Protein AF-A0A2D7V658-F1 (afdb_monomer)

Structure (mmCIF, N/CA/C/O backbone):
data_AF-A0A2D7V658-F1
#
_entry.id   AF-A0A2D7V658-F1
#
loop_
_atom_site.group_PDB
_atom_site.id
_atom_site.type_symbol
_atom_site.label_atom_id
_atom_site.label_alt_id
_atom_site.label_comp_id
_atom_site.label_asym_id
_atom_site.label_entity_id
_atom_site.label_seq_id
_atom_site.pdbx_PDB_ins_code
_atom_site.Cartn_x
_atom_site.Cartn_y
_atom_site.Cartn_z
_atom_site.occupancy
_atom_site.B_iso_or_equiv
_atom_site.auth_seq_id
_atom_site.auth_comp_id
_atom_site.auth_asym_id
_atom_site.auth_atom_id
_atom_site.pdbx_PDB_model_num
ATOM 1 N N . GLY A 1 1 ? -6.555 -9.227 5.525 1.00 87.25 1 GLY A N 1
ATOM 2 C CA . GLY A 1 1 ? -7.225 -8.457 4.453 1.00 87.25 1 GLY A CA 1
ATOM 3 C C . GLY A 1 1 ? -7.979 -9.397 3.536 1.00 87.25 1 GLY A C 1
ATOM 4 O O . GLY A 1 1 ? -8.006 -10.586 3.825 1.00 87.25 1 GLY A O 1
ATOM 5 N N . PHE A 1 2 ? -8.579 -8.886 2.463 1.00 91.12 2 PHE A N 1
ATOM 6 C CA . PHE A 1 2 ? -9.304 -9.685 1.463 1.00 91.12 2 PHE A CA 1
ATOM 7 C C . PHE A 1 2 ? -8.873 -9.328 0.030 1.00 91.12 2 PHE A C 1
ATOM 9 O O . PHE A 1 2 ? -8.190 -8.326 -0.179 1.00 91.12 2 PHE A O 1
ATOM 16 N N . ASN A 1 3 ? -9.267 -10.149 -0.948 1.00 86.12 3 ASN A N 1
ATOM 17 C CA . ASN A 1 3 ? -9.071 -9.912 -2.383 1.00 86.12 3 ASN A CA 1
ATOM 18 C C . ASN A 1 3 ? -10.428 -9.624 -3.051 1.00 86.12 3 ASN A C 1
ATOM 20 O O . ASN A 1 3 ? -11.419 -10.268 -2.710 1.00 86.12 3 ASN A O 1
ATOM 24 N N . GLY A 1 4 ? -10.482 -8.678 -3.994 1.00 84.81 4 GLY A N 1
ATOM 25 C CA . GLY A 1 4 ? -11.727 -8.264 -4.647 1.00 84.81 4 GLY A CA 1
ATOM 26 C C . GLY A 1 4 ? -12.406 -9.344 -5.497 1.00 84.81 4 GLY A C 1
ATOM 27 O O . GLY A 1 4 ? -13.606 -9.256 -5.730 1.00 84.81 4 GLY A O 1
ATOM 28 N N . ALA A 1 5 ? -11.686 -10.387 -5.920 1.00 87.44 5 ALA A N 1
ATOM 29 C CA . ALA A 1 5 ? -12.224 -11.457 -6.766 1.00 87.44 5 ALA A CA 1
ATOM 30 C C . ALA A 1 5 ? -13.166 -12.441 -6.038 1.00 87.44 5 ALA A C 1
ATOM 32 O O . ALA A 1 5 ? -13.801 -13.269 -6.686 1.00 87.44 5 ALA A O 1
ATOM 33 N N . GLY A 1 6 ? -13.255 -12.369 -4.707 1.00 91.50 6 GLY A N 1
ATOM 34 C CA . GLY A 1 6 ? -14.063 -13.278 -3.894 1.00 91.50 6 GLY A CA 1
ATOM 35 C C . GLY A 1 6 ? -14.235 -12.757 -2.473 1.00 91.50 6 GLY A C 1
ATOM 36 O O . GLY A 1 6 ? -13.717 -13.345 -1.528 1.00 91.50 6 GLY A O 1
ATOM 37 N N . ALA A 1 7 ? -14.922 -11.624 -2.320 1.00 94.06 7 ALA A N 1
ATOM 38 C CA . ALA A 1 7 ? -15.171 -11.011 -1.020 1.00 94.06 7 ALA A CA 1
ATOM 39 C C . ALA A 1 7 ? -16.602 -10.483 -0.897 1.00 94.06 7 ALA A C 1
ATOM 41 O O . ALA A 1 7 ? -17.172 -9.953 -1.848 1.00 94.06 7 ALA A O 1
ATOM 42 N N . GLY A 1 8 ? -17.156 -10.588 0.311 1.00 94.19 8 GLY A N 1
ATOM 43 C CA . GLY A 1 8 ? -18.424 -9.976 0.696 1.00 94.19 8 GLY A CA 1
ATOM 44 C C . GLY A 1 8 ? -18.213 -8.995 1.844 1.00 94.19 8 GLY A C 1
ATOM 45 O O . GLY A 1 8 ? -17.541 -9.315 2.824 1.00 94.19 8 GLY A O 1
ATOM 46 N N . VAL A 1 9 ? -18.792 -7.799 1.741 1.00 94.62 9 VAL A N 1
ATOM 47 C CA . VAL A 1 9 ? -18.736 -6.769 2.789 1.00 94.62 9 VAL A CA 1
ATOM 48 C C . VAL A 1 9 ? -20.145 -6.236 3.022 1.00 94.62 9 VAL A C 1
ATOM 50 O O . VAL A 1 9 ? -20.875 -5.952 2.073 1.00 94.62 9 VAL A O 1
ATOM 53 N N . ARG A 1 10 ? -20.546 -6.077 4.291 1.00 96.12 10 ARG A N 1
ATOM 54 C CA . ARG A 1 10 ? -21.832 -5.447 4.631 1.00 96.12 10 ARG A CA 1
ATOM 55 C C . ARG A 1 10 ? -21.874 -4.033 4.045 1.00 96.12 10 ARG A C 1
ATOM 57 O O . ARG A 1 10 ? -20.958 -3.247 4.286 1.00 96.12 10 ARG A O 1
ATOM 64 N N . LYS A 1 11 ? -22.959 -3.690 3.341 1.00 96.56 11 LYS A N 1
ATOM 65 C CA . LYS A 1 11 ? -23.138 -2.384 2.676 1.00 96.56 11 LYS A CA 1
ATOM 66 C C . LYS A 1 11 ? -22.830 -1.205 3.601 1.00 96.56 11 LY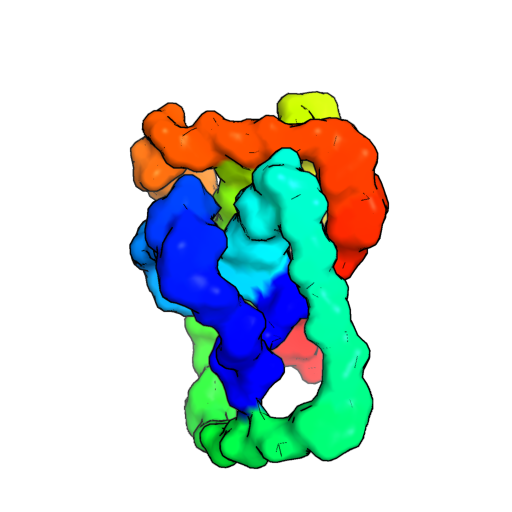S A C 1
ATOM 68 O O . LYS A 1 11 ? -22.100 -0.298 3.215 1.00 96.56 11 LYS A O 1
ATOM 73 N N . GLU A 1 12 ? -23.343 -1.248 4.827 1.00 97.44 12 GLU A N 1
ATOM 74 C CA . GLU A 1 12 ? -23.155 -0.168 5.801 1.00 97.44 12 GLU A CA 1
ATOM 75 C C . GLU A 1 12 ? -21.704 -0.052 6.291 1.00 97.44 12 GLU A C 1
ATOM 77 O O . GLU A 1 12 ? -21.216 1.057 6.489 1.00 97.44 12 GLU A O 1
ATOM 82 N N . VAL A 1 13 ? -20.961 -1.162 6.382 1.00 96.94 13 VAL A N 1
ATOM 83 C CA . VAL A 1 13 ? -19.520 -1.131 6.690 1.00 96.94 13 VAL A CA 1
ATOM 84 C C . VAL A 1 13 ? -18.743 -0.512 5.532 1.00 96.94 13 VAL A C 1
ATOM 86 O O . VAL A 1 13 ? -17.892 0.345 5.757 1.00 96.94 13 VAL A O 1
ATOM 89 N N . PHE A 1 14 ? -19.061 -0.894 4.290 1.00 95.62 14 PHE A N 1
ATOM 90 C CA . PHE A 1 14 ? -18.355 -0.399 3.106 1.00 95.62 14 PHE A CA 1
ATOM 91 C C . PHE A 1 14 ? -18.592 1.101 2.866 1.00 95.62 14 PHE A C 1
ATOM 93 O O . PHE A 1 14 ? -17.650 1.838 2.567 1.00 95.62 14 PHE A O 1
ATOM 100 N N . LYS A 1 15 ? -19.823 1.576 3.100 1.00 96.38 15 LYS A N 1
ATOM 101 C CA . LYS A 1 15 ? -20.147 3.009 3.155 1.00 96.38 15 LYS A CA 1
ATOM 102 C C . LYS A 1 15 ? -19.379 3.724 4.264 1.00 96.38 15 LYS A C 1
ATOM 104 O O . LYS A 1 15 ? -18.781 4.758 3.999 1.00 96.38 15 LYS A O 1
ATOM 109 N N . LYS A 1 16 ? -19.383 3.171 5.485 1.00 96.19 16 LYS A N 1
ATOM 110 C CA . LYS A 1 16 ? -18.760 3.795 6.662 1.00 96.19 16 LYS A CA 1
ATOM 111 C C . LYS A 1 16 ? -17.255 3.970 6.500 1.00 96.19 16 LYS A C 1
ATOM 113 O O . LYS A 1 16 ? -16.732 4.993 6.920 1.00 96.19 16 LYS A O 1
ATOM 118 N N . VAL A 1 17 ? -16.559 3.003 5.894 1.00 94.44 17 VAL A N 1
ATOM 119 C CA . VAL A 1 17 ? -15.139 3.204 5.587 1.00 94.44 17 VAL A CA 1
ATOM 120 C C . VAL A 1 17 ? -14.961 4.242 4.484 1.00 94.44 17 VAL A C 1
ATOM 122 O O . VAL A 1 17 ? -14.026 5.027 4.572 1.00 94.44 17 VAL A O 1
ATOM 125 N N . GLY A 1 18 ? -15.842 4.285 3.478 1.00 94.12 18 GLY A N 1
ATOM 126 C CA . GLY A 1 18 ? -15.759 5.215 2.346 1.00 94.12 18 GLY A CA 1
ATOM 127 C C . GLY A 1 18 ? -15.351 4.543 1.034 1.00 94.12 18 GLY A C 1
ATOM 128 O O . GLY A 1 18 ? -14.581 5.117 0.272 1.00 94.12 18 GLY A O 1
ATOM 129 N N . PHE A 1 19 ? -15.824 3.314 0.791 1.00 94.19 19 PHE A N 1
ATOM 130 C CA . PHE A 1 19 ? -15.584 2.542 -0.438 1.00 94.19 19 PHE A CA 1
ATOM 131 C C . PHE A 1 19 ? -14.092 2.342 -0.774 1.00 94.19 19 PHE A C 1
ATOM 133 O O . PHE A 1 19 ? -13.231 2.442 0.104 1.00 94.19 19 PHE A O 1
ATOM 140 N N . TYR A 1 20 ? -13.773 1.987 -2.023 1.00 95.00 20 TYR A N 1
ATOM 141 C CA . TYR A 1 20 ? -12.391 1.897 -2.496 1.00 95.00 20 TYR A CA 1
ATOM 142 C C . TYR A 1 20 ? -11.780 3.275 -2.780 1.00 95.00 20 TYR A C 1
ATOM 144 O O . TYR A 1 20 ? -12.487 4.180 -3.224 1.00 95.00 20 TYR A O 1
ATOM 152 N N . PRO A 1 21 ? -10.458 3.430 -2.578 1.00 94.25 21 PRO A N 1
ATOM 153 C CA . PRO A 1 21 ? -9.767 4.674 -2.892 1.00 94.25 21 PRO A CA 1
ATOM 154 C C . PRO A 1 21 ? -9.684 4.891 -4.408 1.00 94.25 21 PRO A C 1
ATOM 156 O O . PRO A 1 21 ? -8.882 4.256 -5.091 1.00 94.25 21 PRO A O 1
ATOM 159 N N . GLY A 1 22 ? -10.494 5.809 -4.943 1.00 93.38 22 GLY A N 1
ATOM 160 C CA . GLY A 1 22 ? -10.531 6.102 -6.381 1.00 93.38 22 GLY A CA 1
ATOM 161 C C . GLY A 1 22 ? -9.177 6.542 -6.950 1.00 93.38 22 GLY A C 1
ATOM 162 O O . GLY A 1 22 ? -8.838 6.188 -8.076 1.00 93.38 22 GLY A O 1
ATOM 163 N N . GLU A 1 23 ? -8.355 7.236 -6.155 1.00 94.38 23 GLU A N 1
ATOM 164 C CA . GLU A 1 23 ? -7.027 7.689 -6.578 1.00 94.38 23 GLU A CA 1
ATOM 165 C C . GLU A 1 23 ? -6.073 6.529 -6.918 1.00 94.38 23 GLU A C 1
ATOM 167 O O . GLU A 1 23 ? -5.223 6.642 -7.809 1.00 94.38 23 GLU A O 1
ATOM 172 N N . PHE A 1 24 ? -6.243 5.365 -6.285 1.00 94.44 24 PHE A N 1
ATOM 173 C CA . PHE A 1 24 ? -5.364 4.218 -6.514 1.00 94.44 24 PHE A CA 1
ATOM 174 C C . PHE A 1 24 ? -5.541 3.630 -7.917 1.00 94.44 24 PHE A C 1
ATOM 176 O O . PHE A 1 24 ? -4.579 3.067 -8.442 1.00 94.44 24 PHE A O 1
ATOM 183 N N . PHE A 1 25 ? -6.704 3.829 -8.550 1.00 93.44 25 PHE A N 1
ATOM 184 C CA . PHE A 1 25 ? -7.092 3.273 -9.849 1.00 93.44 25 PHE A CA 1
ATOM 185 C C . PHE A 1 25 ? -7.056 1.732 -9.887 1.00 93.44 25 PHE A C 1
ATOM 187 O O . PHE A 1 25 ? -8.105 1.093 -9.914 1.00 93.44 25 PHE A O 1
ATOM 194 N N . LEU A 1 26 ? -5.872 1.120 -9.831 1.00 91.50 26 LEU A N 1
ATOM 195 C CA . LEU A 1 26 ? -5.647 -0.325 -9.851 1.00 91.50 26 LEU A CA 1
ATOM 196 C C . LEU A 1 26 ? -4.703 -0.752 -8.728 1.00 91.50 26 LEU A C 1
ATOM 198 O O . LEU A 1 26 ? -3.667 -0.129 -8.536 1.00 91.50 26 LEU A O 1
ATOM 202 N N . TYR A 1 27 ? -5.000 -1.894 -8.104 1.00 93.12 27 TYR A N 1
ATOM 203 C CA . TYR A 1 27 ? -4.185 -2.561 -7.081 1.00 93.12 27 TYR A CA 1
ATOM 204 C C . TYR A 1 27 ? -4.030 -1.809 -5.755 1.00 93.12 27 TYR A C 1
ATOM 206 O O . TYR A 1 27 ? -4.007 -0.585 -5.693 1.00 93.12 27 TYR A O 1
ATOM 214 N N . MET A 1 28 ? -3.880 -2.573 -4.668 1.00 94.94 28 MET A N 1
ATOM 215 C CA . MET A 1 28 ? -3.807 -2.087 -3.277 1.00 94.94 28 MET A CA 1
ATOM 216 C C . MET A 1 28 ? -5.084 -1.395 -2.762 1.00 94.94 28 MET A C 1
ATOM 218 O O . MET A 1 28 ? -5.154 -1.059 -1.580 1.00 94.94 28 MET A O 1
ATOM 222 N N . ASN A 1 29 ? -6.124 -1.281 -3.592 1.00 94.94 29 ASN A N 1
ATOM 223 C CA . ASN A 1 29 ? -7.456 -0.789 -3.230 1.00 94.94 29 ASN A CA 1
ATOM 224 C C . ASN A 1 29 ? -8.049 -1.604 -2.068 1.00 94.94 29 ASN A C 1
ATOM 226 O O . ASN A 1 29 ? -8.586 -1.059 -1.102 1.00 94.94 29 ASN A O 1
ATOM 230 N N . GLU A 1 30 ? -7.921 -2.929 -2.149 1.00 95.12 30 GLU A N 1
ATOM 231 C CA . GLU A 1 30 ? -8.418 -3.869 -1.148 1.00 95.12 30 GLU A CA 1
ATOM 232 C C . GLU A 1 30 ? -7.581 -3.854 0.124 1.00 95.12 30 GLU A C 1
ATOM 234 O O . GLU A 1 30 ? -8.124 -4.047 1.211 1.00 95.12 30 GLU A O 1
ATOM 239 N N . ALA A 1 31 ? -6.279 -3.584 0.011 1.00 96.06 31 ALA A N 1
ATOM 240 C CA . ALA A 1 31 ? -5.391 -3.433 1.156 1.00 96.06 31 ALA A CA 1
ATOM 241 C C . ALA A 1 31 ? -5.752 -2.175 1.966 1.00 96.06 31 ALA A C 1
ATOM 243 O O . ALA A 1 31 ? -5.933 -2.272 3.179 1.00 96.06 31 ALA A O 1
ATOM 244 N N . ASP A 1 32 ? -5.954 -1.034 1.293 1.00 96.62 32 ASP A N 1
ATOM 245 C CA . ASP A 1 32 ? -6.421 0.221 1.904 1.00 96.62 32 ASP A CA 1
ATOM 246 C C . ASP A 1 32 ? -7.784 0.041 2.583 1.00 96.62 32 ASP A C 1
ATOM 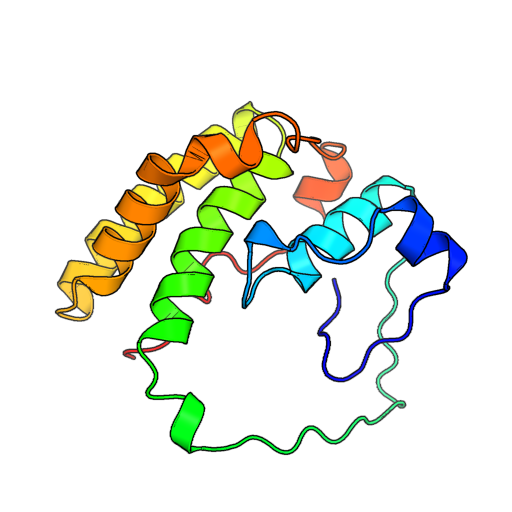248 O O . ASP A 1 32 ? -7.955 0.366 3.758 1.00 96.62 32 ASP A O 1
ATOM 252 N N . CYS A 1 33 ? -8.745 -0.555 1.873 1.00 96.06 33 CYS A N 1
ATOM 253 C CA . CYS A 1 33 ? -10.067 -0.820 2.428 1.00 96.06 33 CYS A CA 1
ATOM 254 C C . CYS A 1 33 ? -10.001 -1.775 3.630 1.00 96.06 33 CYS A C 1
ATOM 256 O O . CYS A 1 33 ? -10.628 -1.520 4.657 1.00 96.06 33 CYS A O 1
ATOM 258 N N . SER A 1 34 ? -9.200 -2.842 3.542 1.00 96.50 34 SER A N 1
ATOM 259 C CA . SER A 1 34 ? -9.028 -3.801 4.636 1.00 96.50 34 SER A CA 1
ATOM 260 C C . SER A 1 34 ? -8.456 -3.148 5.894 1.00 96.50 34 SER A C 1
ATOM 262 O O . SER A 1 34 ? -8.913 -3.471 6.988 1.00 96.50 34 SER A O 1
ATOM 264 N N . LEU A 1 35 ? -7.477 -2.245 5.758 1.00 97.25 35 LEU A N 1
ATOM 265 C CA . LEU A 1 35 ? -6.920 -1.497 6.892 1.00 97.25 35 LEU A CA 1
ATOM 266 C C . LEU A 1 35 ? -8.004 -0.680 7.592 1.00 97.25 35 LEU A C 1
ATOM 268 O O . LEU A 1 35 ? -8.178 -0.813 8.799 1.00 97.25 35 LEU A O 1
ATOM 272 N N . ARG A 1 36 ? -8.785 0.095 6.833 1.00 96.38 36 ARG A N 1
ATOM 273 C CA . ARG A 1 36 ? -9.854 0.932 7.395 1.00 96.38 36 ARG A CA 1
ATOM 274 C C . ARG A 1 36 ? -10.986 0.115 8.020 1.00 96.38 36 ARG A C 1
ATOM 276 O O . ARG A 1 36 ? -11.504 0.488 9.066 1.00 96.38 36 ARG A O 1
ATOM 283 N N . ILE A 1 37 ? -11.351 -1.028 7.430 1.00 97.00 37 ILE A N 1
ATOM 284 C CA . ILE A 1 37 ? -12.339 -1.948 8.023 1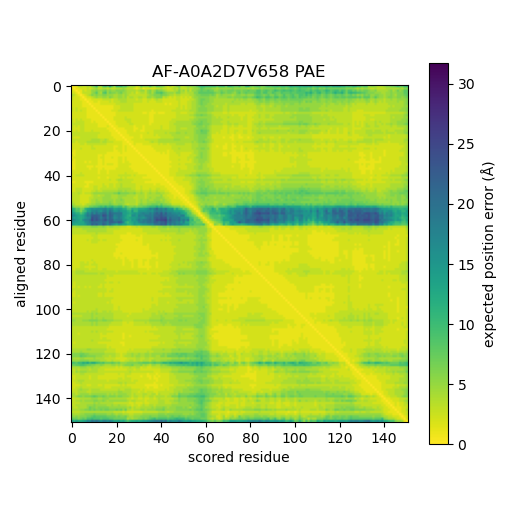.00 97.00 37 ILE A CA 1
ATOM 285 C C . ILE A 1 37 ? -11.838 -2.480 9.373 1.00 97.00 37 ILE A C 1
ATOM 287 O O . ILE A 1 37 ? -12.595 -2.479 10.345 1.00 97.00 37 ILE A O 1
ATOM 291 N N . ARG A 1 38 ? -10.570 -2.906 9.446 1.00 97.25 38 ARG A N 1
ATOM 292 C CA . ARG A 1 38 ? -9.958 -3.376 10.698 1.00 97.25 38 ARG A CA 1
ATOM 293 C C . ARG A 1 38 ? -9.868 -2.266 11.741 1.00 97.25 38 ARG A C 1
ATOM 295 O O . ARG A 1 38 ? -10.122 -2.525 12.912 1.00 97.25 38 ARG A O 1
ATOM 302 N N . ASP A 1 39 ? -9.564 -1.041 11.328 1.00 97.19 39 ASP A N 1
ATOM 303 C CA . ASP A 1 39 ? -9.436 0.103 12.235 1.00 97.19 39 ASP A CA 1
ATOM 304 C C . ASP A 1 39 ? -10.756 0.495 12.920 1.00 97.19 39 ASP A C 1
ATOM 306 O O . ASP A 1 39 ? -10.782 0.824 14.114 1.00 97.19 39 ASP A O 1
ATOM 310 N N . LEU A 1 40 ? -11.873 0.311 12.205 1.00 96.31 40 LEU A N 1
ATOM 311 C CA . LEU A 1 40 ? -13.231 0.406 12.749 1.00 96.31 40 LEU A CA 1
ATOM 312 C C . LEU A 1 40 ? -13.605 -0.736 13.717 1.00 96.31 40 LEU A C 1
ATOM 314 O O . LEU A 1 40 ? -14.715 -0.727 14.246 1.00 96.31 40 LEU A O 1
ATOM 318 N N . GLY A 1 41 ? -12.717 -1.708 13.949 1.00 96.06 41 GLY A N 1
ATOM 319 C CA . GLY A 1 41 ? -12.926 -2.828 14.871 1.00 96.06 41 GLY A CA 1
ATOM 320 C C . GLY A 1 41 ? -13.632 -4.040 14.260 1.00 96.06 41 GLY A C 1
ATOM 321 O O . GLY A 1 41 ? -13.979 -4.966 14.987 1.00 96.06 41 GLY A O 1
ATOM 322 N N . TYR A 1 42 ? -13.847 -4.069 12.941 1.00 96.81 42 TYR A N 1
ATOM 323 C CA . TYR A 1 42 ? -14.434 -5.236 12.284 1.00 96.81 42 TYR A CA 1
ATOM 324 C C . TYR A 1 42 ? -13.397 -6.333 12.034 1.00 96.81 42 TYR A C 1
ATOM 326 O O . TYR A 1 42 ? -12.195 -6.097 11.873 1.00 96.81 42 TYR A O 1
ATOM 334 N N . GLU A 1 43 ? -13.880 -7.564 11.938 1.00 95.38 43 GLU A N 1
ATOM 335 C CA . GLU A 1 43 ? -13.079 -8.712 11.532 1.00 95.38 43 GLU A CA 1
ATOM 336 C C . GLU A 1 43 ? -13.193 -8.971 10.030 1.00 95.38 43 GLU A C 1
ATOM 338 O O . GLU A 1 43 ? -14.238 -8.760 9.415 1.00 95.38 43 GLU A O 1
ATOM 343 N N . ILE A 1 44 ? -12.105 -9.470 9.446 1.00 95.00 44 ILE A N 1
ATOM 344 C CA . ILE A 1 44 ? -12.074 -9.969 8.072 1.00 95.00 44 ILE A CA 1
ATOM 345 C C . ILE A 1 44 ? -11.772 -11.461 8.171 1.00 95.00 44 ILE A C 1
ATOM 347 O O . ILE A 1 44 ? -10.654 -11.833 8.527 1.00 95.00 44 ILE A O 1
ATOM 351 N N . ARG A 1 45 ? -12.773 -12.302 7.895 1.00 95.12 45 ARG A N 1
ATOM 352 C CA . ARG A 1 45 ? -12.671 -13.763 8.001 1.00 95.12 45 ARG A CA 1
ATOM 353 C C . ARG A 1 45 ? -12.558 -14.403 6.622 1.00 95.12 45 ARG A C 1
ATOM 355 O O . ARG A 1 45 ? -13.218 -13.971 5.679 1.00 95.12 45 ARG A O 1
ATOM 362 N N . PHE A 1 46 ? -11.716 -15.426 6.527 1.00 93.62 46 PHE A N 1
ATOM 363 C CA . PHE A 1 46 ? -11.551 -16.253 5.337 1.00 93.62 46 PHE A CA 1
ATOM 364 C C . PHE A 1 46 ? -12.364 -17.541 5.500 1.00 93.62 46 PHE A C 1
ATOM 366 O O . PHE A 1 46 ? -12.299 -18.168 6.555 1.00 93.62 46 PHE A O 1
ATOM 373 N N . PHE A 1 47 ? -13.117 -17.917 4.468 1.00 94.56 47 PHE A N 1
ATOM 374 C CA . PHE A 1 47 ? -13.946 -19.120 4.448 1.00 94.56 47 PHE A CA 1
ATOM 375 C C . PHE A 1 47 ? -13.433 -20.040 3.335 1.00 94.56 47 PHE A C 1
ATOM 377 O O . PHE A 1 47 ? -13.704 -19.753 2.169 1.00 94.56 47 PHE A O 1
ATOM 384 N N . PRO A 1 48 ? -12.670 -21.100 3.662 1.00 93.31 48 PRO A N 1
ATOM 385 C CA . PRO A 1 48 ? -12.033 -21.952 2.655 1.00 93.31 48 PRO A CA 1
ATOM 386 C C . PRO A 1 48 ? -13.044 -22.713 1.788 1.00 93.31 48 PRO A C 1
ATOM 388 O O . PRO A 1 48 ? -12.744 -23.021 0.639 1.00 93.31 48 PRO A O 1
ATOM 391 N N . ASP A 1 49 ? -14.245 -22.961 2.315 1.00 95.75 49 ASP A N 1
ATOM 392 C CA . ASP A 1 49 ? -15.302 -23.707 1.626 1.00 95.75 49 ASP A CA 1
ATOM 393 C C . ASP A 1 49 ? -16.060 -22.861 0.584 1.00 95.75 49 ASP A C 1
ATOM 395 O O . ASP A 1 49 ? -16.809 -23.396 -0.232 1.00 95.75 49 ASP A O 1
ATOM 399 N N . LEU A 1 50 ? -15.879 -21.532 0.585 1.00 92.69 50 LEU A N 1
ATOM 400 C CA . LEU A 1 50 ? -16.489 -20.635 -0.399 1.00 92.69 50 LEU A CA 1
ATOM 401 C C . LEU A 1 50 ? -15.544 -20.422 -1.584 1.00 92.69 50 LEU A C 1
ATOM 403 O O . LEU A 1 50 ? -14.531 -19.729 -1.483 1.00 92.69 50 LEU A O 1
ATOM 407 N N . ILE A 1 51 ? -15.915 -20.981 -2.737 1.00 91.69 51 ILE A N 1
ATOM 408 C CA . ILE A 1 51 ? -15.099 -20.944 -3.953 1.00 91.69 51 ILE A CA 1
ATOM 409 C C . ILE A 1 51 ? -15.641 -19.884 -4.918 1.00 91.69 51 ILE A C 1
ATOM 411 O O . ILE A 1 51 ? -16.781 -19.958 -5.371 1.00 91.69 51 ILE A O 1
ATOM 415 N N . ALA A 1 52 ? -14.793 -18.918 -5.275 1.00 91.62 52 ALA A N 1
ATOM 416 C CA . ALA A 1 52 ? -15.061 -17.936 -6.322 1.00 91.62 52 ALA A CA 1
ATOM 417 C C . ALA A 1 52 ? -14.108 -18.157 -7.507 1.00 91.62 52 ALA A C 1
ATOM 419 O O . ALA A 1 52 ? -12.887 -18.074 -7.365 1.00 91.62 52 ALA A O 1
ATOM 420 N N . TYR A 1 53 ? -14.661 -18.424 -8.692 1.00 90.38 53 TYR A N 1
ATOM 421 C CA . TYR A 1 53 ? -13.871 -18.622 -9.908 1.00 90.38 53 TYR A CA 1
ATOM 422 C C . TYR A 1 53 ? -13.567 -17.284 -10.581 1.00 90.38 53 TYR A C 1
ATOM 424 O O . TYR A 1 53 ? -14.451 -16.626 -11.126 1.00 90.38 53 TYR A O 1
ATOM 432 N N . HIS A 1 54 ? -12.292 -16.901 -10.595 1.00 84.75 54 HIS A N 1
ATOM 433 C CA . HIS A 1 54 ? -11.830 -15.701 -11.284 1.00 84.75 54 HIS A CA 1
ATOM 434 C C . HIS A 1 54 ? -11.159 -16.069 -12.611 1.00 84.75 54 HIS A C 1
ATOM 436 O O . HIS A 1 54 ? -10.038 -16.584 -12.642 1.00 84.75 54 HIS A O 1
ATOM 442 N N . LYS A 1 55 ? -11.842 -15.798 -13.730 1.00 82.31 55 LYS A N 1
ATOM 443 C CA . LYS A 1 55 ? -11.290 -16.032 -15.069 1.00 82.31 55 LYS A CA 1
ATOM 444 C C . LYS A 1 55 ? -10.181 -15.019 -15.350 1.00 82.31 55 LYS A C 1
ATOM 446 O O . LYS A 1 55 ? -10.436 -13.847 -15.609 1.00 82.31 55 LYS A O 1
ATOM 451 N N . MET A 1 56 ? -8.935 -15.476 -15.307 1.00 68.19 56 MET A N 1
ATOM 452 C CA . MET A 1 56 ? -7.777 -14.628 -15.578 1.00 68.19 56 MET A CA 1
ATOM 453 C C . MET A 1 56 ? -7.548 -14.478 -17.087 1.00 68.19 56 MET A C 1
ATOM 455 O O . MET A 1 56 ? -7.450 -15.468 -17.807 1.00 68.19 56 MET A O 1
ATOM 459 N N . ALA A 1 57 ? -7.405 -13.241 -17.568 1.00 65.75 57 ALA A N 1
ATOM 460 C CA . ALA A 1 57 ? -6.951 -12.969 -18.931 1.00 65.75 57 ALA A CA 1
ATOM 461 C C . ALA A 1 57 ? -5.414 -12.909 -18.971 1.00 65.75 57 ALA A C 1
ATOM 463 O O . ALA A 1 57 ? -4.815 -12.006 -18.382 1.00 65.75 57 ALA A O 1
ATOM 464 N N . ALA A 1 58 ? -4.775 -13.840 -19.687 1.00 60.94 58 ALA A N 1
ATOM 465 C CA . ALA A 1 58 ? -3.312 -13.935 -19.784 1.00 60.94 58 ALA A CA 1
ATOM 466 C C . ALA A 1 58 ? -2.646 -12.628 -20.271 1.00 60.94 58 ALA A C 1
ATOM 468 O O . ALA A 1 58 ? -1.628 -12.216 -19.722 1.00 60.94 58 ALA A O 1
ATOM 469 N N . LYS A 1 59 ? -3.280 -11.909 -21.213 1.00 57.50 59 LYS A N 1
ATOM 470 C CA . LYS A 1 59 ? -2.766 -10.656 -21.807 1.00 57.50 59 LYS A CA 1
ATOM 471 C C . LYS A 1 59 ? -2.510 -9.514 -20.814 1.00 57.50 59 LYS A C 1
ATOM 473 O O . LYS A 1 59 ? -1.730 -8.621 -21.118 1.00 57.50 59 LYS A O 1
ATOM 478 N N . ASN A 1 60 ? -3.149 -9.511 -19.644 1.00 57.28 60 ASN A N 1
ATOM 479 C CA . ASN A 1 60 ? -2.974 -8.430 -18.668 1.00 57.28 60 ASN A CA 1
ATOM 480 C C . ASN A 1 60 ? -1.801 -8.660 -17.696 1.00 57.28 60 ASN A C 1
ATOM 482 O O . ASN A 1 60 ? -1.485 -7.746 -16.936 1.00 57.28 60 ASN A O 1
ATOM 486 N N . ARG A 1 61 ? -1.147 -9.836 -17.711 1.00 54.72 61 ARG A N 1
ATOM 487 C CA . ARG A 1 61 ? -0.012 -10.149 -16.818 1.00 54.72 61 ARG A CA 1
ATOM 488 C C . ARG A 1 61 ? 1.320 -9.555 -17.276 1.00 54.72 61 ARG A C 1
ATOM 490 O O . ARG A 1 61 ? 2.095 -9.141 -16.427 1.00 54.72 61 ARG A O 1
ATOM 497 N N . GLU A 1 62 ? 1.545 -9.420 -18.581 1.00 62.31 62 GLU A N 1
ATOM 498 C CA . GLU A 1 62 ? 2.756 -8.784 -19.147 1.00 62.31 62 GLU A CA 1
ATOM 499 C C . GLU A 1 62 ? 2.679 -7.247 -19.157 1.00 62.31 62 GLU A C 1
ATOM 501 O O . GLU A 1 62 ? 3.498 -6.537 -19.736 1.00 62.31 62 GLU A O 1
ATOM 506 N N . SER A 1 63 ? 1.647 -6.703 -18.520 1.00 74.38 63 SER A N 1
ATOM 507 C CA . SER A 1 63 ? 1.381 -5.280 -18.501 1.00 74.38 63 SER A CA 1
ATOM 508 C C . SER A 1 63 ? 2.320 -4.565 -17.537 1.00 74.38 63 SER A C 1
ATOM 510 O O . SER A 1 63 ? 2.313 -4.838 -16.337 1.00 74.38 63 SER A O 1
ATOM 512 N N . TRP A 1 64 ? 3.014 -3.536 -18.031 1.00 88.31 64 TRP A N 1
ATOM 513 C CA . TRP A 1 64 ? 3.750 -2.555 -17.218 1.00 88.31 64 TRP A CA 1
ATOM 514 C C . TRP A 1 64 ? 2.911 -1.971 -16.065 1.00 88.31 64 TRP A C 1
ATOM 516 O O . TRP A 1 64 ? 3.461 -1.466 -15.087 1.00 88.31 64 TRP A O 1
ATOM 526 N N . ARG A 1 65 ? 1.573 -2.037 -16.166 1.00 90.88 65 ARG A N 1
ATOM 527 C CA . ARG A 1 65 ? 0.635 -1.504 -15.174 1.00 90.88 65 ARG A CA 1
ATOM 528 C C . ARG A 1 65 ? 0.765 -2.195 -13.826 1.00 90.88 65 ARG A C 1
ATOM 530 O O . ARG A 1 65 ? 0.683 -1.507 -12.819 1.00 90.88 65 ARG A O 1
ATOM 537 N N . ALA A 1 66 ? 0.937 -3.517 -13.783 1.00 90.75 66 ALA A N 1
ATOM 538 C CA . ALA A 1 66 ? 1.015 -4.236 -12.511 1.00 90.75 66 ALA A CA 1
ATOM 539 C C . ALA A 1 66 ? 2.215 -3.776 -11.664 1.00 90.75 66 ALA A C 1
ATOM 541 O O . ALA A 1 66 ? 1.973 -3.202 -10.600 1.00 90.75 66 ALA A O 1
ATOM 542 N N . PRO A 1 67 ? 3.476 -3.898 -12.124 1.00 93.62 67 PRO A N 1
ATOM 543 C CA . PRO A 1 67 ? 4.619 -3.406 -11.360 1.00 93.62 67 PRO A CA 1
ATOM 544 C C . PRO A 1 67 ? 4.527 -1.897 -11.093 1.00 93.62 67 PRO A C 1
ATOM 546 O O . PRO A 1 67 ? 4.827 -1.460 -9.987 1.00 93.62 67 PRO A O 1
ATOM 549 N N . PHE A 1 68 ? 4.026 -1.095 -12.041 1.00 95.69 68 PHE A N 1
ATOM 550 C CA . PHE A 1 68 ? 3.885 0.348 -11.833 1.00 95.69 68 PHE A CA 1
ATOM 551 C C . PHE A 1 68 ? 2.892 0.707 -10.716 1.00 95.69 68 PHE A C 1
ATOM 553 O O . PHE A 1 68 ? 3.255 1.374 -9.746 1.00 95.69 68 PHE A O 1
ATOM 560 N N . TYR A 1 69 ? 1.633 0.281 -10.834 1.00 95.56 69 TYR A N 1
ATOM 561 C CA . TYR A 1 69 ? 0.582 0.674 -9.897 1.00 95.56 69 TYR A CA 1
ATOM 562 C C . TYR A 1 69 ? 0.742 -0.013 -8.542 1.00 95.56 69 TYR A C 1
ATOM 564 O O . TYR A 1 69 ? 0.532 0.649 -7.530 1.00 95.56 69 TYR A O 1
ATOM 572 N N . TYR A 1 70 ? 1.192 -1.274 -8.481 1.00 95.69 70 TYR A N 1
ATOM 573 C CA . TYR A 1 70 ? 1.507 -1.896 -7.193 1.00 95.69 70 TYR A CA 1
ATOM 574 C C . TYR A 1 70 ? 2.614 -1.132 -6.454 1.00 95.69 70 TYR A C 1
ATOM 576 O O . TYR A 1 70 ? 2.462 -0.875 -5.259 1.00 95.69 70 TYR A O 1
ATOM 584 N N . THR A 1 71 ? 3.699 -0.731 -7.130 1.00 97.50 71 THR A N 1
ATOM 585 C CA . THR A 1 71 ? 4.778 0.038 -6.489 1.00 97.50 71 THR A CA 1
ATOM 586 C C . THR A 1 71 ? 4.299 1.424 -6.071 1.00 97.50 71 THR A C 1
ATOM 588 O O . THR A 1 71 ? 4.419 1.768 -4.896 1.00 97.50 71 THR A O 1
ATOM 591 N N . ARG A 1 72 ? 3.688 2.198 -6.981 1.00 97.56 72 ARG A N 1
ATOM 592 C CA . ARG A 1 72 ? 3.165 3.543 -6.676 1.00 97.56 72 ARG A CA 1
ATOM 593 C C . ARG A 1 72 ? 2.195 3.500 -5.495 1.00 97.56 72 ARG A C 1
ATOM 595 O O . ARG A 1 72 ? 2.324 4.271 -4.547 1.00 97.56 72 ARG A O 1
ATOM 602 N N . ASN A 1 73 ? 1.244 2.569 -5.531 1.00 97.56 73 ASN A N 1
ATOM 603 C CA . ASN A 1 73 ? 0.204 2.478 -4.516 1.00 97.56 73 ASN A CA 1
ATOM 604 C C . ASN A 1 73 ? 0.708 1.885 -3.201 1.00 97.56 73 ASN A C 1
ATOM 606 O O . ASN A 1 73 ? 0.082 2.121 -2.177 1.00 97.56 73 ASN A O 1
ATOM 610 N N . SER A 1 74 ? 1.841 1.175 -3.185 1.00 97.62 74 SER A N 1
ATOM 611 C CA . SER A 1 74 ? 2.482 0.764 -1.929 1.00 97.62 74 SER A CA 1
ATOM 612 C C . SER A 1 74 ? 2.961 1.980 -1.133 1.00 97.62 74 SER A C 1
ATOM 614 O O . SER A 1 74 ? 2.723 2.043 0.071 1.00 97.62 74 SER A O 1
ATOM 616 N N . PHE A 1 75 ? 3.543 2.987 -1.798 1.00 97.94 75 PHE A N 1
ATOM 617 C CA . PHE A 1 75 ? 3.875 4.262 -1.150 1.00 97.94 75 PHE A CA 1
ATOM 618 C C . PHE A 1 75 ? 2.623 4.962 -0.630 1.00 97.94 75 PHE A C 1
ATOM 620 O O . PHE A 1 75 ? 2.562 5.338 0.536 1.00 97.94 75 PHE A O 1
ATOM 627 N N . TRP A 1 76 ? 1.594 5.092 -1.468 1.00 97.88 76 TRP A N 1
ATOM 628 C CA . TRP A 1 76 ? 0.362 5.771 -1.071 1.00 97.88 76 TRP A CA 1
ATOM 629 C C . TRP A 1 76 ? -0.366 5.063 0.062 1.00 97.88 76 TRP A C 1
ATOM 631 O O . TRP A 1 76 ? -0.852 5.726 0.968 1.00 97.88 76 TRP A O 1
ATOM 641 N N . LEU A 1 77 ? -0.401 3.731 0.065 1.00 97.69 77 LEU A N 1
ATOM 642 C CA . LEU A 1 77 ? -0.988 2.944 1.144 1.00 97.69 77 LEU A CA 1
ATOM 643 C C . LEU A 1 77 ? -0.301 3.252 2.478 1.00 97.69 77 LEU A C 1
ATOM 645 O O . LEU A 1 77 ? -0.984 3.523 3.466 1.00 97.69 77 LEU A O 1
ATOM 649 N N . VAL A 1 78 ? 1.035 3.259 2.478 1.00 97.38 78 VAL A N 1
ATOM 650 C CA . VAL A 1 78 ? 1.866 3.577 3.644 1.00 97.38 78 VAL A CA 1
ATOM 651 C C . VAL A 1 78 ? 1.631 5.022 4.098 1.00 97.38 78 VAL A C 1
ATOM 653 O O . VAL A 1 78 ? 1.308 5.267 5.260 1.00 97.38 78 VAL A O 1
ATOM 656 N N . TRP A 1 79 ? 1.719 5.991 3.186 1.00 97.38 79 TRP A N 1
ATOM 657 C CA . TRP A 1 79 ? 1.543 7.415 3.496 1.00 97.38 79 TRP A CA 1
ATOM 658 C C . TRP A 1 79 ? 0.122 7.789 3.889 1.00 97.38 79 TRP A C 1
ATOM 660 O O . TRP A 1 79 ? -0.084 8.782 4.581 1.00 97.38 79 TRP A O 1
ATOM 670 N N . LYS A 1 80 ? -0.868 7.006 3.477 1.00 96.62 80 LYS A N 1
ATOM 671 C CA . LYS A 1 80 ? -2.264 7.250 3.813 1.00 96.62 80 LYS A CA 1
ATOM 672 C C . LYS A 1 80 ? -2.654 6.603 5.137 1.00 96.62 80 LYS A C 1
ATOM 674 O O . LYS A 1 80 ? -3.308 7.260 5.937 1.00 96.62 80 LYS A O 1
ATOM 679 N N . ASN A 1 81 ? -2.225 5.365 5.388 1.00 97.25 81 ASN A N 1
ATOM 680 C CA . ASN A 1 81 ? -2.804 4.542 6.453 1.00 97.25 81 ASN A CA 1
ATOM 681 C C . ASN A 1 81 ? -1.848 4.200 7.601 1.00 97.25 81 ASN A C 1
ATOM 683 O O . ASN A 1 81 ? -2.321 3.799 8.657 1.00 97.25 81 ASN A O 1
ATOM 687 N N . TYR A 1 82 ? -0.523 4.293 7.444 1.00 97.38 82 TYR A N 1
ATOM 688 C CA . TYR A 1 82 ? 0.388 3.821 8.498 1.00 97.38 82 TYR A CA 1
ATOM 689 C C . TYR A 1 82 ? 0.737 4.932 9.503 1.00 97.38 82 TYR A C 1
ATOM 691 O O . TYR A 1 82 ? 0.900 6.094 9.093 1.00 97.38 82 TYR A O 1
ATOM 699 N N . PRO A 1 83 ? 0.911 4.600 10.803 1.00 96.94 83 PRO A N 1
ATOM 700 C CA . PRO A 1 83 ? 1.443 5.527 11.802 1.00 96.94 83 PRO A CA 1
ATOM 701 C C . PRO A 1 83 ? 2.759 6.157 11.344 1.00 96.94 83 PRO A C 1
ATOM 703 O O . PRO A 1 83 ? 3.573 5.492 10.710 1.00 96.94 83 PRO A O 1
ATOM 706 N N . THR A 1 84 ? 2.993 7.432 11.662 1.00 96.25 84 THR A N 1
ATOM 707 C CA . THR A 1 84 ? 4.065 8.242 11.047 1.00 96.25 84 THR A CA 1
ATOM 708 C C . THR A 1 84 ? 5.458 7.610 11.142 1.00 96.25 84 THR A C 1
ATOM 710 O O . THR A 1 84 ? 6.150 7.520 10.129 1.00 96.25 84 THR A O 1
ATOM 713 N N . ALA A 1 85 ? 5.853 7.095 12.312 1.00 95.69 85 ALA A N 1
ATOM 714 C CA . ALA A 1 85 ? 7.154 6.440 12.486 1.00 95.69 85 ALA A CA 1
ATOM 715 C C . ALA A 1 85 ? 7.299 5.181 11.610 1.00 95.69 85 ALA A C 1
ATOM 717 O O . ALA A 1 85 ? 8.323 4.972 10.954 1.00 95.69 85 ALA A O 1
ATOM 718 N N . ARG A 1 86 ? 6.241 4.362 11.547 1.00 95.25 86 ARG A N 1
ATOM 719 C CA . ARG A 1 86 ? 6.201 3.170 10.695 1.00 95.25 86 ARG A CA 1
ATOM 720 C C . ARG A 1 86 ? 6.218 3.550 9.218 1.00 95.25 86 ARG A C 1
ATOM 722 O O . ARG A 1 86 ? 6.978 2.968 8.450 1.00 95.25 86 ARG A O 1
ATOM 729 N N . ALA A 1 87 ? 5.429 4.555 8.844 1.00 96.75 87 ALA A N 1
ATOM 730 C CA . ALA A 1 87 ? 5.343 5.047 7.481 1.00 96.75 87 ALA A CA 1
ATOM 731 C C . ALA A 1 87 ? 6.696 5.550 6.971 1.00 96.75 87 ALA A C 1
ATOM 733 O O . ALA A 1 87 ? 7.072 5.242 5.843 1.00 96.75 87 ALA A O 1
ATOM 734 N N . PHE A 1 88 ? 7.460 6.253 7.809 1.00 97.62 88 PHE A N 1
ATOM 735 C CA . PHE A 1 88 ? 8.811 6.694 7.474 1.00 97.62 88 PHE A CA 1
ATOM 736 C C . PHE A 1 88 ? 9.751 5.508 7.205 1.00 97.62 88 PHE A C 1
ATOM 738 O O . PHE A 1 88 ? 10.364 5.434 6.139 1.00 97.62 88 PHE A O 1
ATOM 745 N N . LYS A 1 89 ? 9.797 4.524 8.115 1.00 96.62 89 LYS A N 1
ATOM 746 C CA . LYS A 1 89 ? 10.622 3.312 7.958 1.00 96.62 89 LYS A CA 1
ATOM 747 C C . LYS A 1 89 ? 10.258 2.509 6.704 1.00 96.62 89 LYS A C 1
ATOM 749 O O . LYS A 1 89 ? 11.146 2.075 5.965 1.00 96.62 89 LYS A O 1
ATOM 754 N N . ASP A 1 90 ? 8.967 2.309 6.455 1.00 97.00 90 ASP A N 1
ATOM 755 C CA . ASP A 1 90 ? 8.498 1.573 5.278 1.00 97.00 90 ASP A CA 1
ATOM 756 C C . ASP A 1 90 ? 8.754 2.353 3.986 1.00 97.00 90 ASP A C 1
ATOM 758 O O . ASP A 1 90 ? 9.106 1.749 2.979 1.00 97.00 90 ASP A O 1
ATOM 762 N N . THR A 1 91 ? 8.673 3.687 4.016 1.00 97.88 91 THR A N 1
ATOM 763 C CA . THR A 1 91 ? 9.032 4.531 2.868 1.00 97.88 91 THR A CA 1
ATOM 764 C C . THR A 1 91 ? 10.505 4.367 2.512 1.00 97.88 91 THR A C 1
ATOM 766 O O . THR A 1 91 ? 10.808 4.091 1.355 1.00 97.88 91 THR A O 1
ATOM 769 N N . LEU A 1 92 ? 11.420 4.458 3.486 1.00 98.25 92 LEU A N 1
ATOM 770 C CA . LEU A 1 92 ? 12.852 4.237 3.243 1.00 98.25 92 LEU A CA 1
ATOM 771 C C . LEU A 1 92 ? 13.121 2.833 2.687 1.00 98.25 92 LEU A C 1
ATOM 773 O O . LEU A 1 92 ? 13.886 2.669 1.736 1.00 98.25 92 LEU A O 1
ATOM 777 N N . SER A 1 93 ? 12.436 1.828 3.236 1.00 97.56 93 SER A N 1
ATOM 778 C CA . SER A 1 93 ? 12.536 0.445 2.764 1.00 97.56 93 SER A CA 1
ATOM 779 C C . SER A 1 93 ? 12.052 0.304 1.317 1.00 97.56 93 SER A C 1
ATOM 781 O O . SER A 1 93 ? 12.717 -0.337 0.509 1.00 97.56 93 SER A O 1
ATOM 783 N N . LEU A 1 94 ? 10.919 0.919 0.965 1.00 98.06 94 LEU A N 1
ATOM 784 C CA . LEU A 1 94 ? 10.379 0.908 -0.396 1.00 98.06 94 LEU A CA 1
ATOM 785 C C . LEU A 1 94 ? 11.288 1.643 -1.383 1.00 98.06 94 LEU A C 1
ATOM 787 O O . LEU A 1 94 ? 11.490 1.139 -2.485 1.00 98.06 94 LEU A O 1
ATOM 791 N N . VAL A 1 95 ? 11.865 2.786 -0.995 1.00 98.38 95 VAL A N 1
ATOM 792 C CA . VAL A 1 95 ? 12.846 3.515 -1.816 1.00 98.38 95 VAL A CA 1
ATOM 793 C C . VAL A 1 95 ? 14.039 2.612 -2.119 1.00 98.38 95 VAL A C 1
ATOM 795 O O . VAL A 1 95 ? 14.351 2.394 -3.289 1.00 98.38 95 VAL A O 1
ATOM 798 N N . TYR A 1 96 ? 14.652 2.019 -1.089 1.00 98.00 96 TYR A N 1
ATOM 799 C CA . TYR A 1 96 ? 15.770 1.087 -1.258 1.00 98.00 96 TYR A CA 1
ATOM 800 C C . TYR A 1 96 ? 15.416 -0.069 -2.204 1.00 98.00 96 TYR A C 1
ATOM 802 O O . TYR A 1 96 ? 16.159 -0.353 -3.143 1.00 98.00 96 TYR A O 1
ATOM 810 N N . LEU A 1 97 ? 14.253 -0.698 -2.005 1.00 97.81 97 LEU A N 1
ATOM 811 C CA . LEU A 1 97 ? 13.807 -1.811 -2.842 1.00 97.81 97 LEU A CA 1
ATOM 812 C C . LEU A 1 97 ? 13.551 -1.394 -4.293 1.00 97.81 97 LEU A C 1
ATOM 814 O O . LEU A 1 97 ? 13.867 -2.163 -5.197 1.00 97.81 97 LEU A O 1
ATOM 818 N N . CYS A 1 98 ? 13.037 -0.184 -4.537 1.00 98.00 98 CYS A N 1
ATOM 819 C CA . CYS A 1 98 ? 12.868 0.330 -5.896 1.00 98.00 98 CYS A CA 1
ATOM 820 C C . CYS A 1 98 ? 14.211 0.431 -6.624 1.00 98.00 98 CYS A C 1
ATOM 822 O O . CYS A 1 98 ? 14.305 -0.019 -7.765 1.00 98.00 98 CYS A O 1
ATOM 824 N N . PHE A 1 99 ? 15.246 0.975 -5.975 1.00 98.06 99 PHE A N 1
ATOM 825 C CA . PHE A 1 99 ? 16.589 1.042 -6.558 1.00 98.06 99 PHE A CA 1
ATOM 826 C C . PHE A 1 99 ? 17.186 -0.352 -6.771 1.00 98.06 99 PHE A C 1
ATOM 828 O O . PHE A 1 99 ? 17.621 -0.664 -7.879 1.00 98.06 99 PHE A O 1
ATOM 835 N N . TYR A 1 100 ? 17.155 -1.205 -5.743 1.00 97.38 100 TYR A N 1
ATOM 836 C CA . TYR A 1 100 ? 17.692 -2.564 -5.808 1.00 97.38 100 TYR A CA 1
ATOM 837 C C . TYR A 1 100 ? 17.065 -3.378 -6.949 1.00 97.38 100 TYR A C 1
ATOM 839 O O . TYR A 1 100 ? 17.783 -3.893 -7.804 1.00 97.38 100 TYR A O 1
ATOM 847 N N . HIS A 1 101 ? 15.732 -3.440 -7.017 1.00 96.50 101 HIS A N 1
ATOM 848 C CA . HIS A 1 101 ? 15.039 -4.244 -8.024 1.00 96.50 101 HIS A CA 1
ATOM 849 C C . HIS A 1 101 ? 15.088 -3.632 -9.428 1.00 96.50 101 HIS A C 1
ATOM 851 O O . HIS A 1 101 ? 15.021 -4.376 -10.402 1.00 96.50 101 HIS A O 1
ATOM 857 N N . CYS A 1 102 ? 15.258 -2.311 -9.571 1.00 96.44 102 CYS A N 1
ATOM 858 C CA . CYS A 1 102 ? 15.545 -1.725 -10.884 1.00 96.44 102 CYS A CA 1
ATOM 859 C C . CYS A 1 102 ? 16.883 -2.220 -11.446 1.00 96.44 102 CYS A C 1
ATOM 861 O O . CYS A 1 102 ? 16.959 -2.554 -12.627 1.00 96.44 102 CYS A O 1
ATOM 863 N N . MET A 1 103 ? 17.916 -2.314 -10.601 1.00 96.31 103 MET A N 1
ATOM 864 C CA . MET A 1 103 ? 19.220 -2.853 -11.002 1.00 96.31 103 MET A CA 1
ATOM 865 C C . MET A 1 103 ? 19.158 -4.365 -11.251 1.00 96.31 103 MET A C 1
ATOM 867 O O . MET A 1 103 ? 19.574 -4.820 -12.314 1.00 96.31 103 MET A O 1
ATOM 871 N N . GLU A 1 104 ? 18.601 -5.131 -10.305 1.00 95.94 104 GLU A N 1
ATOM 872 C CA . GLU A 1 104 ? 18.475 -6.598 -10.383 1.00 95.94 104 GLU A CA 1
ATOM 873 C C . GLU A 1 104 ? 17.715 -7.031 -11.648 1.00 95.94 104 GLU A C 1
ATOM 875 O O . GLU A 1 104 ? 18.167 -7.909 -12.377 1.00 95.94 104 GLU A O 1
ATOM 880 N N . GLN A 1 105 ? 16.581 -6.384 -11.934 1.00 94.38 105 GLN A N 1
ATOM 881 C CA . GLN A 1 105 ? 15.649 -6.794 -12.993 1.00 94.38 105 GLN A CA 1
ATOM 882 C C . GLN A 1 105 ? 15.821 -5.981 -14.282 1.00 94.38 105 GLN A C 1
ATOM 884 O O . GLN A 1 105 ? 15.018 -6.111 -15.203 1.00 94.38 105 GLN A O 1
ATOM 889 N N . ARG A 1 106 ? 16.850 -5.120 -14.350 1.00 94.44 106 ARG A N 1
ATOM 890 C CA . ARG A 1 106 ? 17.172 -4.265 -15.508 1.00 94.44 106 ARG A CA 1
ATOM 891 C C . ARG A 1 106 ? 15.959 -3.487 -16.035 1.00 94.44 106 ARG A C 1
ATOM 893 O O . ARG A 1 106 ? 15.734 -3.383 -17.239 1.00 94.44 106 ARG A O 1
ATOM 900 N N . THR A 1 107 ? 15.172 -2.926 -15.122 1.00 93.94 107 THR A N 1
ATOM 901 C CA . THR A 1 107 ? 13.963 -2.149 -15.426 1.00 93.94 107 THR A CA 1
ATOM 902 C C . THR A 1 107 ? 14.013 -0.796 -14.734 1.00 93.94 107 THR A C 1
ATOM 904 O O . THR A 1 107 ? 14.679 -0.625 -13.723 1.00 93.94 107 THR A O 1
ATOM 907 N N . ILE A 1 108 ? 13.279 0.181 -15.259 1.00 96.06 108 ILE A N 1
ATOM 908 C CA . ILE A 1 108 ? 13.142 1.518 -14.655 1.00 96.06 108 ILE A CA 1
ATOM 909 C C . ILE A 1 108 ? 11.733 1.767 -14.109 1.00 96.06 108 ILE A C 1
ATOM 911 O O . ILE A 1 108 ? 11.436 2.853 -13.609 1.00 96.06 108 ILE A O 1
ATOM 915 N N . ILE A 1 109 ? 10.831 0.787 -14.238 1.00 96.00 109 ILE A N 1
ATOM 916 C CA . ILE A 1 109 ? 9.409 0.976 -13.943 1.00 96.00 109 ILE A CA 1
ATOM 917 C C . ILE A 1 109 ? 9.161 1.293 -12.465 1.00 96.00 109 ILE A C 1
ATOM 919 O O . ILE A 1 109 ? 8.303 2.122 -12.169 1.00 96.00 109 ILE A O 1
ATOM 923 N N . TYR A 1 110 ? 9.941 0.712 -11.545 1.00 97.38 110 TYR A N 1
ATOM 924 C CA . TYR A 1 110 ? 9.779 0.955 -10.110 1.00 97.38 110 TYR A CA 1
ATOM 925 C C . TYR A 1 110 ? 10.224 2.364 -9.720 1.00 97.38 110 TYR A C 1
ATOM 927 O O . TYR A 1 110 ? 9.537 3.023 -8.945 1.00 97.38 110 TYR A O 1
ATOM 935 N N . LEU A 1 111 ? 11.309 2.875 -10.317 1.00 97.75 111 LEU A N 1
ATOM 936 C CA . LEU A 1 111 ? 11.715 4.273 -10.144 1.00 97.75 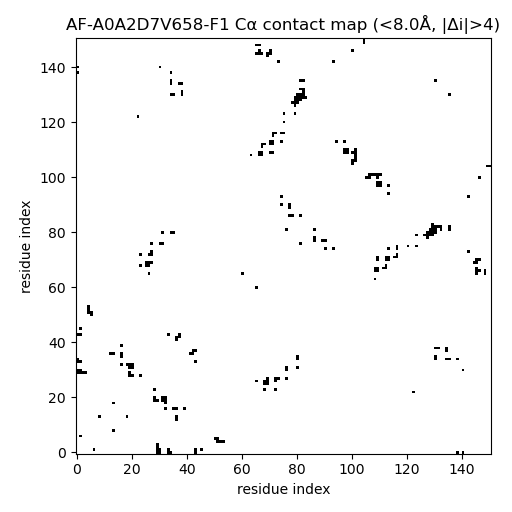111 LEU A CA 1
ATOM 937 C C . LEU A 1 111 ? 10.675 5.231 -10.730 1.00 97.75 111 LEU A C 1
ATOM 939 O O . LEU A 1 111 ? 10.302 6.196 -10.069 1.00 97.75 111 LEU A O 1
ATOM 943 N N . LYS A 1 112 ? 10.137 4.943 -11.924 1.00 98.06 112 LYS A N 1
ATOM 944 C CA . LYS A 1 112 ? 9.032 5.726 -12.508 1.00 98.06 112 LYS A CA 1
ATOM 945 C C . LYS A 1 112 ? 7.799 5.737 -11.600 1.00 98.06 112 LYS A C 1
ATOM 947 O O . LYS A 1 112 ? 7.199 6.789 -11.399 1.00 98.06 112 LYS A O 1
ATOM 952 N N . ALA A 1 113 ? 7.432 4.589 -11.035 1.00 97.81 113 ALA A N 1
ATOM 953 C CA . ALA A 1 113 ? 6.310 4.459 -10.111 1.00 97.81 113 ALA A CA 1
ATOM 954 C C . ALA A 1 113 ? 6.543 5.216 -8.798 1.00 97.81 113 ALA A C 1
ATOM 956 O O . ALA A 1 113 ? 5.646 5.915 -8.328 1.00 97.81 113 ALA A O 1
ATOM 957 N N . MET A 1 114 ? 7.751 5.126 -8.238 1.00 98.38 114 MET A N 1
ATOM 958 C CA . MET A 1 114 ? 8.171 5.874 -7.055 1.00 98.38 114 MET A CA 1
ATOM 959 C C . MET A 1 114 ? 8.093 7.383 -7.307 1.00 98.38 114 MET A C 1
ATOM 961 O O . MET A 1 114 ? 7.393 8.084 -6.582 1.00 98.38 114 MET A O 1
ATOM 965 N N . LEU A 1 115 ? 8.732 7.887 -8.368 1.00 98.31 115 LEU A N 1
ATOM 966 C CA . LEU A 1 115 ? 8.676 9.305 -8.741 1.00 98.31 115 LEU A CA 1
ATOM 967 C C . LEU A 1 115 ? 7.234 9.766 -8.972 1.00 98.31 115 LEU A C 1
ATOM 969 O O . LEU A 1 115 ? 6.838 10.818 -8.477 1.00 98.31 115 LEU A O 1
ATOM 973 N N . SER A 1 116 ? 6.419 8.947 -9.644 1.00 98.12 116 SER A N 1
ATOM 974 C CA . SER A 1 116 ? 4.990 9.213 -9.802 1.00 98.12 116 SER A CA 1
ATOM 975 C C . SER A 1 116 ? 4.265 9.297 -8.461 1.00 98.12 116 SER A C 1
ATOM 977 O O . SER A 1 116 ? 3.339 10.100 -8.356 1.00 98.12 116 SER A O 1
ATOM 979 N N . ALA A 1 117 ? 4.629 8.484 -7.465 1.00 97.69 117 ALA A N 1
ATOM 980 C CA . ALA A 1 117 ? 4.013 8.522 -6.145 1.00 97.69 117 ALA A CA 1
ATOM 981 C C . ALA A 1 117 ? 4.309 9.852 -5.440 1.00 97.69 117 ALA A C 1
ATOM 983 O O . ALA A 1 117 ? 3.373 10.481 -4.949 1.00 97.69 117 ALA A O 1
ATOM 984 N N . PHE A 1 118 ? 5.571 10.298 -5.454 1.00 97.25 118 PHE A N 1
ATOM 985 C CA . PHE A 1 118 ? 5.995 11.574 -4.865 1.00 97.25 118 PHE A CA 1
ATOM 986 C C . PHE A 1 118 ? 5.408 12.784 -5.603 1.00 97.25 118 PHE A C 1
ATOM 988 O O . PHE A 1 118 ? 4.856 13.679 -4.968 1.00 97.25 118 PHE A O 1
ATOM 995 N N . TRP 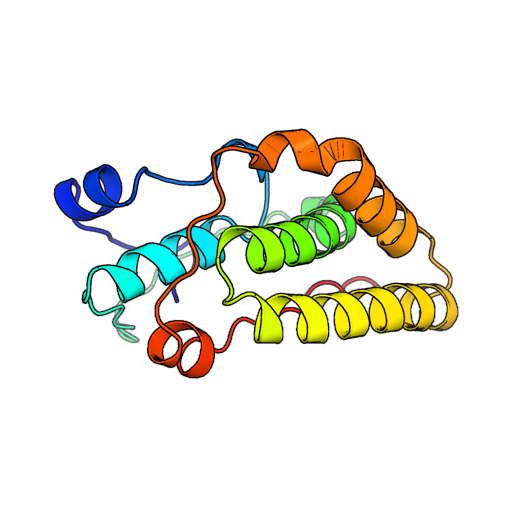A 1 119 ? 5.459 12.797 -6.939 1.00 97.12 119 TRP A N 1
ATOM 996 C CA . TRP A 1 119 ? 4.947 13.910 -7.751 1.00 97.12 119 TRP A CA 1
ATOM 997 C C . TRP A 1 119 ? 3.446 14.142 -7.542 1.00 97.12 119 TRP A C 1
ATOM 999 O O . TRP A 1 119 ? 2.967 15.272 -7.502 1.00 97.12 119 TRP A O 1
ATOM 1009 N N . ASN A 1 120 ? 2.696 13.055 -7.365 1.00 96.06 120 ASN A N 1
ATOM 1010 C CA . ASN A 1 120 ? 1.248 13.082 -7.188 1.00 96.06 120 ASN A CA 1
ATOM 1011 C C . ASN A 1 120 ? 0.819 12.990 -5.715 1.00 96.06 120 ASN A C 1
ATOM 1013 O O . ASN A 1 120 ? -0.338 12.681 -5.435 1.00 96.06 120 ASN A O 1
ATOM 1017 N N . LEU A 1 121 ? 1.714 13.285 -4.765 1.00 92.69 121 LEU A N 1
ATOM 1018 C CA . LEU A 1 121 ? 1.424 13.206 -3.329 1.00 92.69 121 LEU A CA 1
ATOM 1019 C C . LEU A 1 121 ? 0.231 14.080 -2.912 1.00 92.69 121 LEU A C 1
ATOM 1021 O O . LEU A 1 121 ? -0.517 13.713 -2.009 1.00 92.69 121 LEU A O 1
ATOM 1025 N N . ARG A 1 122 ? -0.004 15.196 -3.614 1.00 92.00 122 ARG A N 1
ATOM 1026 C CA . ARG A 1 122 ? -1.159 16.083 -3.387 1.00 92.00 122 ARG A CA 1
ATOM 1027 C C . ARG A 1 122 ? -2.508 15.370 -3.522 1.00 92.00 122 ARG A C 1
ATOM 1029 O O . ARG A 1 122 ? -3.463 15.796 -2.895 1.00 92.00 122 ARG A O 1
ATOM 1036 N N . GLN A 1 123 ? -2.593 14.260 -4.260 1.00 92.06 123 GLN A N 1
ATOM 1037 C CA . GLN A 1 123 ? -3.826 13.461 -4.347 1.00 92.06 123 GLN A CA 1
ATOM 1038 C C . GLN A 1 123 ? -4.225 12.814 -3.007 1.00 92.06 123 GLN A C 1
ATOM 1040 O O . GLN A 1 123 ? -5.345 12.305 -2.886 1.00 92.06 123 GLN A O 1
ATOM 1045 N N . LEU A 1 124 ? -3.317 12.824 -2.022 1.00 91.81 124 LEU A N 1
ATOM 1046 C CA . LEU A 1 124 ? -3.506 12.290 -0.677 1.00 91.81 124 LEU A CA 1
ATOM 1047 C C . LEU A 1 124 ? -3.669 13.367 0.409 1.00 91.81 124 LEU A C 1
ATOM 1049 O O . LEU A 1 124 ? -3.828 12.974 1.564 1.00 91.81 124 LEU A O 1
ATOM 1053 N N . SER A 1 125 ? -3.617 14.669 0.082 1.00 82.19 125 SER A N 1
ATOM 1054 C CA . SER A 1 125 ? -3.512 15.780 1.057 1.00 82.19 125 SER A CA 1
ATOM 1055 C C . SER A 1 125 ? -4.476 15.654 2.236 1.00 82.19 125 SER A C 1
ATOM 1057 O O . SER A 1 125 ? -4.051 15.727 3.383 1.00 82.19 125 SER A O 1
ATOM 1059 N N . ASP A 1 126 ? -5.738 15.345 1.947 1.00 89.50 126 ASP A N 1
ATOM 1060 C CA . ASP A 1 126 ? -6.818 15.293 2.941 1.00 89.50 126 ASP A CA 1
ATOM 1061 C C . ASP A 1 126 ? -7.320 13.866 3.184 1.00 89.50 126 ASP A C 1
ATOM 1063 O O . ASP A 1 126 ? -8.394 13.639 3.736 1.00 89.50 126 ASP A O 1
ATOM 1067 N N . LYS A 1 127 ? -6.556 12.871 2.724 1.00 93.19 127 LYS A N 1
ATOM 1068 C CA . LYS A 1 127 ? -6.951 11.456 2.758 1.00 93.19 127 LYS A CA 1
ATOM 1069 C C . LYS A 1 127 ? -6.162 10.638 3.771 1.00 93.19 127 LYS A C 1
ATOM 1071 O O . LYS A 1 127 ? -6.484 9.464 3.959 1.00 93.19 127 LYS A O 1
ATOM 10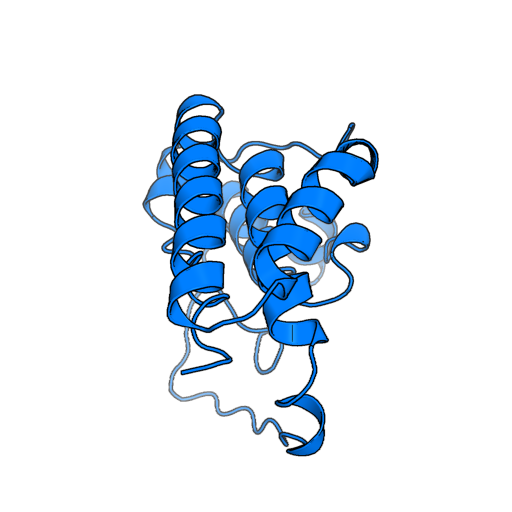76 N N . ARG A 1 128 ? -5.122 11.215 4.388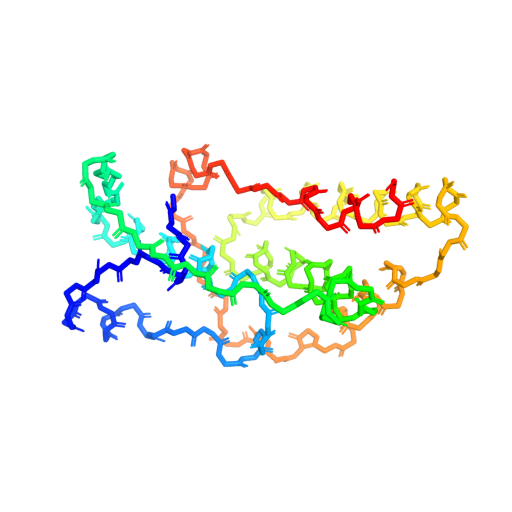 1.00 94.50 128 ARG A N 1
ATOM 1077 C CA . ARG A 1 128 ? -4.305 10.528 5.395 1.00 94.50 128 ARG A CA 1
ATOM 1078 C C . ARG A 1 128 ? -5.138 10.260 6.647 1.00 94.50 128 ARG A C 1
ATOM 1080 O O . ARG A 1 128 ? -5.572 11.183 7.325 1.00 94.50 128 ARG A O 1
ATOM 1087 N N . HIS A 1 129 ? -5.300 8.982 6.962 1.00 94.12 129 HIS A N 1
ATOM 1088 C CA . HIS A 1 129 ? -6.008 8.489 8.135 1.00 94.12 129 HIS A CA 1
ATOM 1089 C C . HIS A 1 129 ? -5.219 7.313 8.731 1.00 94.12 129 HIS A C 1
ATOM 1091 O O . HIS A 1 129 ? -5.446 6.161 8.352 1.00 94.12 129 HIS A O 1
ATOM 1097 N N . PRO A 1 130 ? -4.221 7.585 9.592 1.00 96.56 130 PRO A N 1
ATOM 1098 C CA . PRO A 1 130 ? -3.395 6.537 10.171 1.00 96.56 130 PRO A CA 1
ATOM 1099 C C . PRO A 1 130 ? -4.232 5.613 11.054 1.00 96.56 130 PRO A C 1
ATOM 1101 O O . PRO A 1 130 ? -4.882 6.081 11.986 1.00 96.56 130 PRO A O 1
ATOM 1104 N N . VAL A 1 131 ? -4.185 4.312 10.781 1.00 97.19 131 VAL A N 1
ATOM 1105 C CA . VAL A 1 131 ? -4.846 3.306 11.618 1.00 97.19 131 VAL A CA 1
ATOM 1106 C C . VAL A 1 131 ? -4.121 3.151 12.954 1.00 97.19 131 VAL A C 1
ATOM 1108 O O . VAL A 1 131 ? -2.944 3.505 13.089 1.00 97.19 131 VAL A O 1
ATOM 1111 N N . LYS A 1 132 ? -4.798 2.557 13.939 1.00 96.94 132 LYS A N 1
ATOM 1112 C CA . LYS A 1 132 ? -4.195 2.172 15.223 1.00 96.94 132 LYS A CA 1
ATOM 1113 C C . LYS A 1 132 ? -2.933 1.330 15.006 1.00 96.94 132 LYS A C 1
ATOM 1115 O O . LYS A 1 132 ? -2.894 0.465 14.132 1.00 96.94 132 LYS A O 1
ATOM 1120 N N . HIS A 1 133 ? -1.925 1.526 15.860 1.00 95.12 133 HIS A N 1
ATOM 1121 C CA . HIS A 1 133 ? -0.647 0.802 15.791 1.00 95.12 133 HIS A CA 1
ATOM 1122 C C . HIS A 1 133 ? -0.827 -0.719 15.720 1.00 95.12 133 HIS A C 1
ATOM 1124 O O . HIS A 1 133 ? -0.278 -1.355 14.826 1.00 95.12 133 HIS A O 1
ATOM 1130 N N . GLN A 1 134 ? -1.688 -1.269 16.579 1.00 95.44 134 GLN A N 1
ATOM 1131 C CA . GLN A 1 134 ? -2.023 -2.692 16.588 1.00 95.44 134 GLN A CA 1
ATOM 1132 C C . GLN A 1 134 ? -2.542 -3.180 15.226 1.00 95.44 134 GLN A C 1
ATOM 1134 O O . GLN A 1 134 ? -2.118 -4.221 14.734 1.00 95.44 134 GLN A O 1
ATOM 1139 N N . VAL A 1 135 ? -3.417 -2.410 14.570 1.00 96.19 135 VAL A N 1
ATOM 1140 C CA . VAL A 1 135 ? -3.967 -2.774 13.255 1.00 96.19 135 VAL A CA 1
ATOM 1141 C C . VAL A 1 135 ? -2.870 -2.792 12.194 1.00 96.19 135 VAL A C 1
ATOM 1143 O O . VAL A 1 135 ? -2.829 -3.716 11.384 1.00 96.19 135 VAL A O 1
ATOM 1146 N N . ALA A 1 136 ? -1.970 -1.804 12.206 1.00 94.12 136 ALA A N 1
ATOM 1147 C CA . ALA A 1 136 ? -0.840 -1.744 11.278 1.00 94.12 136 ALA A CA 1
ATOM 1148 C C . ALA A 1 136 ? 0.171 -2.890 11.485 1.00 94.12 136 ALA A C 1
ATOM 1150 O O . ALA A 1 136 ? 0.823 -3.305 10.528 1.00 94.12 136 ALA A O 1
ATOM 1151 N N . GLU A 1 137 ? 0.303 -3.405 12.708 1.00 91.38 137 GLU A N 1
ATOM 1152 C CA . GLU A 1 137 ? 1.201 -4.518 13.045 1.00 91.38 137 GLU A CA 1
ATOM 1153 C C . GLU A 1 137 ? 0.593 -5.890 12.727 1.00 91.38 137 GLU A C 1
ATOM 1155 O O . GLU A 1 137 ? 1.269 -6.756 12.167 1.00 91.38 137 GLU A O 1
ATOM 1160 N N . GLU A 1 138 ? -0.692 -6.087 13.029 1.00 92.25 138 GLU A N 1
ATOM 1161 C CA . GLU A 1 138 ? -1.416 -7.328 12.732 1.00 92.25 138 GLU A CA 1
ATOM 1162 C C . GLU A 1 138 ? -1.608 -7.537 11.224 1.00 92.25 138 GLU A C 1
ATOM 1164 O O . GLU A 1 138 ? -1.548 -8.661 10.713 1.00 92.25 138 GLU A O 1
ATOM 1169 N N . MET A 1 139 ? -1.852 -6.453 10.484 1.00 91.31 139 MET A N 1
ATOM 1170 C CA . MET A 1 139 ? -2.110 -6.513 9.051 1.00 91.31 139 MET A CA 1
ATOM 1171 C C . MET A 1 139 ? -0.816 -6.713 8.258 1.00 91.31 139 MET A C 1
ATOM 1173 O O . MET A 1 139 ? -0.125 -5.773 7.873 1.00 91.31 139 MET A O 1
ATOM 1177 N N . ARG A 1 140 ? -0.525 -7.972 7.920 1.00 86.56 140 ARG A N 1
ATOM 1178 C CA . ARG A 1 14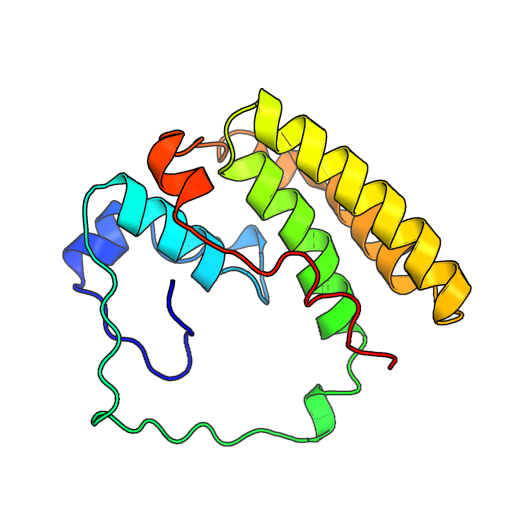0 ? 0.610 -8.356 7.063 1.00 86.56 140 ARG A CA 1
ATOM 1179 C C . ARG A 1 140 ? 0.342 -8.059 5.587 1.00 86.56 140 ARG A C 1
ATOM 1181 O O . ARG A 1 140 ? 0.004 -8.950 4.810 1.00 86.56 140 ARG A O 1
ATOM 1188 N N . ILE A 1 141 ? 0.487 -6.799 5.189 1.00 91.75 141 ILE A N 1
ATOM 1189 C CA . ILE A 1 141 ? 0.323 -6.385 3.790 1.00 91.75 141 ILE A CA 1
ATOM 1190 C C . ILE A 1 141 ? 1.621 -6.650 3.010 1.00 91.75 141 ILE A C 1
ATOM 1192 O O . ILE A 1 141 ? 2.684 -6.168 3.413 1.00 91.75 141 ILE A O 1
ATOM 1196 N N . PRO A 1 142 ? 1.575 -7.386 1.882 1.00 89.75 142 PRO A N 1
ATOM 1197 C CA . PRO A 1 142 ? 2.769 -7.761 1.133 1.00 89.75 142 PRO A CA 1
ATOM 1198 C C . PRO A 1 142 ? 3.270 -6.605 0.252 1.00 89.75 142 PRO A C 1
ATOM 1200 O O . PRO A 1 142 ? 3.148 -6.636 -0.971 1.00 89.75 142 PRO A O 1
ATOM 1203 N N . LEU A 1 143 ? 3.893 -5.592 0.862 1.00 92.00 143 LEU A N 1
ATOM 1204 C CA . LEU A 1 143 ? 4.456 -4.429 0.152 1.00 92.00 143 LEU A CA 1
ATOM 1205 C C . LEU A 1 143 ? 5.528 -4.808 -0.893 1.00 92.00 143 LEU A C 1
ATOM 1207 O O . LEU A 1 143 ? 5.784 -4.062 -1.833 1.00 92.00 143 LEU A O 1
ATOM 1211 N N . ARG A 1 144 ? 6.135 -5.995 -0.760 1.00 91.38 144 ARG A N 1
ATOM 1212 C CA . ARG A 1 144 ? 7.163 -6.519 -1.676 1.00 91.38 144 ARG A CA 1
ATOM 1213 C C . ARG A 1 144 ? 6.602 -7.235 -2.907 1.00 91.38 144 ARG A C 1
ATOM 1215 O O . ARG A 1 144 ? 7.373 -7.545 -3.809 1.00 91.38 144 ARG A O 1
ATOM 1222 N N . LEU A 1 145 ? 5.288 -7.479 -2.973 1.00 87.94 145 LEU A N 1
ATOM 1223 C CA . LEU A 1 145 ? 4.655 -8.175 -4.104 1.00 87.94 145 LEU A CA 1
ATOM 1224 C C . LEU A 1 145 ? 4.943 -7.474 -5.439 1.00 87.94 145 LEU A C 1
ATOM 1226 O O . LEU A 1 145 ? 5.120 -8.133 -6.462 1.00 87.94 145 LEU A O 1
ATOM 1230 N N . CYS A 1 146 ? 5.053 -6.143 -5.409 1.00 88.38 146 CYS A N 1
ATOM 1231 C CA . CYS A 1 146 ? 5.316 -5.323 -6.585 1.00 88.38 146 CYS A CA 1
ATOM 1232 C C . CYS A 1 146 ? 6.625 -5.667 -7.317 1.00 88.38 146 CYS A C 1
ATOM 1234 O O . CYS A 1 146 ? 6.716 -5.398 -8.507 1.00 88.38 146 CYS A O 1
ATOM 1236 N N . PHE A 1 147 ? 7.592 -6.313 -6.660 1.00 92.00 147 PHE A N 1
ATOM 1237 C CA . PHE A 1 147 ? 8.905 -6.625 -7.237 1.00 92.00 147 PHE A CA 1
ATOM 1238 C C . PHE A 1 147 ? 9.021 -8.038 -7.825 1.00 92.00 147 PHE A C 1
ATOM 1240 O O . PHE A 1 147 ? 10.118 -8.489 -8.143 1.00 92.00 147 PHE A O 1
ATOM 1247 N N . THR A 1 148 ? 7.909 -8.768 -7.938 1.00 88.88 148 THR A N 1
ATOM 1248 C CA . THR A 1 148 ? 7.906 -10.168 -8.402 1.00 88.88 148 THR A CA 1
ATOM 1249 C C . THR A 1 148 ? 7.535 -10.330 -9.878 1.00 88.88 148 THR A C 1
ATOM 1251 O O . THR A 1 148 ? 7.593 -11.436 -10.393 1.00 88.88 148 THR A O 1
ATOM 1254 N N . PHE A 1 149 ? 7.182 -9.241 -10.571 1.00 81.88 149 PHE A N 1
ATOM 1255 C CA . PHE A 1 149 ? 6.622 -9.297 -11.928 1.00 81.88 149 PHE A CA 1
ATOM 1256 C C . PHE A 1 149 ? 7.645 -9.503 -13.058 1.00 81.88 149 PHE A C 1
ATOM 1258 O O . PHE A 1 149 ? 7.232 -9.859 -14.155 1.00 81.88 149 PHE A O 1
ATOM 1265 N N . TYR A 1 150 ? 8.940 -9.278 -12.815 1.00 79.88 150 TYR A N 1
ATOM 1266 C CA . TYR A 1 150 ? 10.018 -9.511 -13.798 1.00 79.88 150 TYR A CA 1
ATOM 1267 C C . TYR A 1 150 ? 10.969 -10.642 -13.380 1.00 79.88 150 TYR A C 1
ATOM 1269 O O . TYR A 1 150 ? 12.098 -10.703 -13.863 1.00 79.88 150 TYR A O 1
ATOM 1277 N N . ARG A 1 151 ? 10.546 -11.480 -12.430 1.00 69.94 151 ARG A N 1
ATOM 1278 C CA . ARG A 1 151 ? 11.283 -12.678 -12.022 1.00 69.94 151 ARG A CA 1
ATOM 1279 C C . ARG A 1 151 ? 10.873 -13.882 -12.853 1.00 69.94 151 ARG A C 1
ATOM 1281 O O . ARG A 1 151 ? 9.698 -13.912 -13.281 1.00 69.94 151 ARG A O 1
#

Radius of gyration: 15.79 Å; Cα contacts (8 Å, |Δi|>4): 152; chains: 1; bounding box: 42×40×38 Å

Foldseek 3Di:
DDDPQFDDDDPVLCVVLPHFDVVLVDPCSVVLSVLSSVLVVDDDDDDP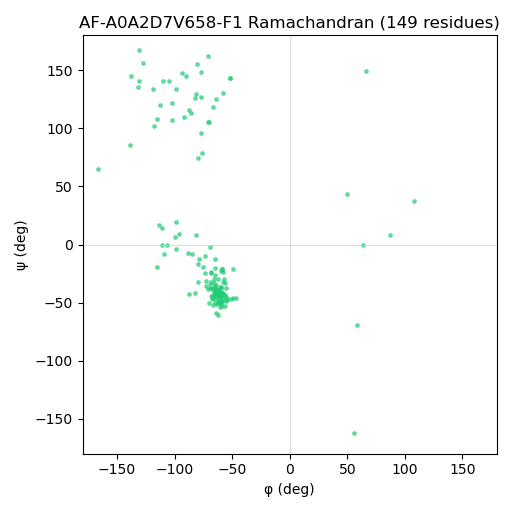PDDGDDDDDPVCLLDLCLLQSLLLVLLVSLQAEADPVSSVVVLVVSVVVLVVLCVVLVHNRNVVSNVVSVVVVVSCVPRRDYGDNVSVVPDPDPSVPSSPSSD

Solvent-accessible surface area (backbone atoms only — not comparable to full-atom values): 8915 Å² total; per-residue (Å²): 114,64,54,87,75,68,70,87,75,61,67,69,58,42,57,70,68,56,56,64,58,71,89,49,79,49,54,59,36,45,54,52,39,32,50,46,43,42,56,76,69,49,85,79,83,86,61,88,89,66,84,60,89,71,87,78,66,73,83,65,70,83,36,71,58,55,40,24,33,35,38,20,32,43,54,49,45,33,68,26,35,36,43,68,73,59,23,52,55,51,48,55,51,49,53,51,47,28,57,52,50,23,64,76,60,74,43,61,53,41,51,54,15,46,52,49,38,62,76,49,45,73,84,42,74,92,61,57,54,58,39,53,67,67,53,62,66,70,52,82,70,71,74,68,61,35,75,54,78,80,110

Secondary structure (DSSP, 8-state):
---GGG----HHHHHHHTSS-GGG-SSSHHHHHHHHHHHTT------TT--------GGGTT-THHHHHHHHHHHHHHHHHS-HHHHHHHHHHHHHHHHHHHHHTT--HHHHHHHHHHHTGGGGTTT--PPPHHHHHH----TTGGG-TT-

Sequence (151 aa):
GFNGAGAGVRKEVFKKVGFYPGEFFLYMNEADCSLRIRDLGYEIRFFPDLIAYHKMAAKNRESWRAPFYYTRNSFWLVWKNYPTARAFKDTLSLVYLCFYHCMEQRTIIYLKAMLSAFWNLRQLSDKRHPVKHQVAEEMRIPLRLCFTFYR

Mean predicted aligned error: 3.95 Å

pLDDT: mean 92.55, std 8.31, range [54.72, 98.38]

Nearest PDB structures (foldseek):
  8do6-assembly1_C  TM=3.776E-01  e=6.636E+00  Staphylococcus epidermidis RP62A